Protein AF-A0AAN8J9L2-F1 (afdb_monomer_lite)

pLDDT: mean 89.1, std 12.9, range [42.34, 98.0]

Organism: Patella caerulea (NCBI:txid87958)

Sequence (150 aa):
MVSRLLTASCTFVFVSVIYSAKLPKDCEVDDKTYKSGETFTRANFGGPCNIYLCKNGGYQVNKFGCFNEDDQKCYDVDQEVMENCFTKRCYRRGSRIRFETIKSQCQGTDKKCHDVGQTFTDTADGIEWSCLCSLEGETKVNSHCTRTSE

Radius of gyration: 33.06 Å; chains: 1; bounding box: 104×43×90 Å

Secondary structure (DSSP, 8-state):
--------------------PPPPPPEEETTEEE-TT-EEE-STTTGGG-EEEEETTEEEEEE-EEEETTTTEEEETT-EEEETTEEEEEEEETTEEEEEEEEEEEEPTTS-EEETT-EEEEEETTEEEEEEEEEETTTEEEEEEEE---

Structure (mmCIF, N/CA/C/O backbone):
data_AF-A0AAN8J9L2-F1
#
_entry.id   AF-A0AAN8J9L2-F1
#
loop_
_atom_site.group_PDB
_atom_site.id
_atom_site.type_symbol
_atom_site.label_atom_id
_atom_site.label_alt_id
_atom_site.label_comp_id
_atom_site.label_asym_id
_atom_site.label_entity_id
_atom_site.label_seq_id
_atom_site.pdbx_PDB_ins_code
_atom_site.Cartn_x
_atom_site.Cartn_y
_atom_site.Cartn_z
_atom_site.occupancy
_atom_site.B_iso_or_equiv
_atom_site.auth_seq_id
_atom_site.auth_comp_id
_atom_site.auth_asym_id
_atom_site.auth_atom_id
_atom_site.pdbx_PDB_model_num
ATOM 1 N N . MET A 1 1 ? -79.580 29.219 53.499 1.00 42.34 1 MET A N 1
ATOM 2 C CA . MET A 1 1 ? -79.203 28.061 52.658 1.00 42.34 1 MET A CA 1
ATOM 3 C C . MET A 1 1 ? -77.688 28.039 52.548 1.00 42.34 1 MET A C 1
ATOM 5 O O . MET A 1 1 ? -77.130 28.940 51.942 1.00 42.34 1 MET A O 1
ATOM 9 N N . VAL A 1 2 ? -77.021 27.093 53.214 1.00 42.41 2 VAL A N 1
ATOM 10 C CA . VAL A 1 2 ? -75.552 26.982 53.220 1.00 42.41 2 VAL A CA 1
ATOM 11 C C . VAL A 1 2 ? -75.181 25.815 52.311 1.00 42.41 2 VAL A C 1
ATOM 13 O O . VAL A 1 2 ? -75.407 24.661 52.665 1.00 42.41 2 VAL A O 1
ATOM 16 N N . SER A 1 3 ? -74.687 26.128 51.115 1.00 51.44 3 SER A N 1
ATOM 17 C CA . SER A 1 3 ? -74.244 25.139 50.132 1.00 51.44 3 SER A CA 1
ATOM 18 C C . SER A 1 3 ? -72.810 24.717 50.457 1.00 51.44 3 SER A C 1
ATOM 20 O O . SER A 1 3 ? -71.911 25.556 50.490 1.00 51.44 3 SER A O 1
ATOM 22 N N . ARG A 1 4 ? -72.598 23.432 50.758 1.00 55.66 4 ARG A N 1
ATOM 23 C CA . ARG A 1 4 ? -71.271 22.845 50.998 1.00 55.66 4 ARG A CA 1
ATOM 24 C C . ARG A 1 4 ? -70.795 22.168 49.711 1.00 55.66 4 ARG A C 1
ATOM 26 O O . ARG A 1 4 ? -71.352 21.144 49.329 1.00 55.66 4 ARG A O 1
ATOM 33 N N . LEU A 1 5 ? -69.773 22.728 49.059 1.00 53.19 5 LEU A N 1
ATOM 34 C CA . LEU A 1 5 ? -69.047 22.052 47.979 1.00 53.19 5 LEU A CA 1
ATOM 35 C C . LEU A 1 5 ? -68.066 21.031 48.577 1.00 53.19 5 LEU A C 1
ATOM 37 O O . LEU A 1 5 ? -67.178 21.389 49.346 1.00 53.19 5 LEU A O 1
ATOM 41 N N . LEU A 1 6 ? -68.230 19.763 48.201 1.00 52.84 6 LEU A N 1
ATOM 42 C CA . LEU A 1 6 ? -67.281 18.679 48.453 1.00 52.84 6 LEU A CA 1
ATOM 43 C C . LEU A 1 6 ? -66.210 18.697 47.355 1.00 52.84 6 LEU A C 1
ATOM 45 O O . LEU A 1 6 ? -66.468 18.298 46.223 1.00 52.84 6 LEU A O 1
ATOM 49 N N . THR A 1 7 ? -65.007 19.160 47.679 1.00 58.53 7 THR A N 1
ATOM 50 C CA . THR A 1 7 ? -63.836 19.046 46.801 1.00 58.53 7 THR A CA 1
ATOM 51 C C . THR A 1 7 ? -63.185 17.678 46.998 1.00 58.53 7 THR A C 1
ATOM 53 O O . THR A 1 7 ? -62.494 17.449 47.990 1.00 58.53 7 THR A O 1
ATOM 56 N N . ALA A 1 8 ? -63.424 16.757 46.063 1.00 61.94 8 ALA A N 1
ATOM 57 C CA . ALA A 1 8 ? -62.734 15.473 45.999 1.00 61.94 8 ALA A CA 1
ATOM 58 C C . ALA A 1 8 ? -61.298 15.686 45.489 1.00 61.94 8 ALA A C 1
ATOM 60 O O . ALA A 1 8 ? -61.081 16.041 44.333 1.00 61.94 8 ALA A O 1
ATOM 61 N N . SER A 1 9 ? -60.318 15.507 46.375 1.00 60.72 9 SER A N 1
ATOM 62 C CA . SER A 1 9 ? -58.893 15.562 46.041 1.00 60.72 9 SER A CA 1
ATOM 63 C C . SER A 1 9 ? -58.458 14.218 45.453 1.00 60.72 9 SER A C 1
ATOM 65 O O . SER A 1 9 ? -58.323 13.235 46.179 1.00 60.72 9 SER A O 1
ATOM 67 N N . CYS A 1 10 ? -58.277 14.156 44.131 1.00 59.72 10 CYS A N 1
ATOM 68 C CA . CYS A 1 10 ? -57.649 13.020 43.457 1.00 59.72 10 CYS A CA 1
ATOM 69 C C . CYS A 1 10 ? -56.127 13.187 43.490 1.00 59.72 10 CYS A C 1
ATOM 71 O O . CYS A 1 10 ? -55.550 13.937 42.703 1.00 59.72 10 CYS A O 1
ATOM 73 N N . THR A 1 11 ? -55.464 12.471 44.391 1.00 67.00 11 THR A N 1
ATOM 74 C CA . THR A 1 11 ? -54.007 12.337 44.410 1.00 67.00 11 THR A CA 1
ATOM 75 C C . THR A 1 11 ? -53.551 11.422 43.271 1.00 67.00 11 THR A C 1
ATOM 77 O O . THR A 1 11 ? -53.684 10.202 43.334 1.00 67.00 11 THR A O 1
ATOM 80 N N . PHE A 1 12 ? -52.996 12.014 42.212 1.00 61.31 12 PHE A N 1
ATOM 81 C CA . PHE A 1 12 ? -52.288 11.281 41.163 1.00 61.31 12 PHE A CA 1
ATOM 82 C C . PHE A 1 12 ? -50.932 10.805 41.696 1.00 61.31 12 PHE A C 1
ATOM 84 O O . PHE A 1 12 ? -50.021 11.602 41.923 1.00 61.31 12 PHE A O 1
ATOM 91 N N . VAL A 1 13 ? -50.797 9.496 41.904 1.00 68.25 13 VAL A N 1
ATOM 92 C CA . VAL A 1 13 ? -49.525 8.861 42.260 1.00 68.25 13 VAL A CA 1
ATOM 93 C C . VAL A 1 13 ? -48.722 8.643 40.976 1.00 68.25 13 VAL A C 1
ATOM 95 O O . VAL A 1 13 ? -49.033 7.757 40.183 1.00 68.25 13 VAL A O 1
ATOM 98 N N . PHE A 1 14 ? -47.688 9.457 40.759 1.00 66.75 14 PHE A N 1
ATOM 99 C CA . PHE A 1 14 ? -46.701 9.219 39.706 1.00 66.75 14 PHE A CA 1
ATOM 100 C C . PHE A 1 14 ? -45.787 8.065 40.131 1.00 66.75 14 PHE A C 1
ATOM 102 O O . PHE A 1 14 ? -44.885 8.235 40.949 1.00 66.75 14 PHE A O 1
ATOM 109 N N . VAL A 1 15 ? -46.031 6.872 39.587 1.00 70.06 15 VAL A N 1
ATOM 110 C CA . VAL A 1 15 ? -45.120 5.731 39.734 1.00 70.06 15 VAL A CA 1
ATOM 111 C C . VAL A 1 15 ? -43.996 5.895 38.712 1.00 70.06 15 VAL A C 1
ATOM 113 O O . VAL A 1 15 ? -44.149 5.563 37.538 1.00 70.06 15 VAL A O 1
ATOM 116 N N . SER A 1 16 ? -42.867 6.451 39.143 1.00 70.12 16 SER A N 1
ATOM 117 C CA . SER A 1 16 ? -41.661 6.559 38.320 1.00 70.12 16 SER A CA 1
ATOM 118 C C . SER A 1 16 ? -41.058 5.168 38.107 1.00 70.12 16 SER A C 1
ATOM 120 O O . SER A 1 16 ? -40.482 4.588 39.026 1.00 70.12 16 SER A O 1
ATOM 122 N N . VAL A 1 17 ? -41.175 4.617 36.898 1.00 70.44 17 VAL A N 1
ATOM 123 C CA . VAL A 1 17 ? -40.465 3.389 36.512 1.00 70.44 17 VAL A CA 1
ATOM 124 C C . VAL A 1 17 ? -38.985 3.733 36.330 1.00 70.44 17 VAL A C 1
ATOM 126 O O . VAL A 1 17 ? -38.594 4.330 35.328 1.00 70.44 17 VAL A O 1
ATOM 129 N N . ILE A 1 18 ? -38.154 3.389 37.316 1.00 69.75 18 ILE A N 1
ATOM 130 C CA . ILE A 1 18 ? -36.701 3.567 37.236 1.00 69.75 18 ILE A CA 1
ATOM 131 C C . ILE A 1 18 ? -36.134 2.407 36.413 1.00 69.75 18 ILE A C 1
ATOM 133 O O . ILE A 1 18 ? -35.884 1.321 36.931 1.00 69.75 18 ILE A O 1
ATOM 137 N N . TYR A 1 19 ? -35.937 2.624 35.114 1.00 68.62 19 TYR A N 1
ATOM 138 C CA . TYR A 1 19 ? -35.157 1.703 34.292 1.00 68.62 19 TYR A CA 1
ATOM 139 C C . TYR A 1 19 ? -33.682 1.820 34.691 1.00 68.62 19 TYR A C 1
ATOM 141 O O . TYR A 1 19 ? -33.020 2.808 34.372 1.00 68.62 19 TYR A O 1
ATOM 149 N N . SER A 1 20 ? -33.148 0.815 35.388 1.00 69.62 20 SER A N 1
ATOM 150 C CA . SER A 1 20 ? -31.705 0.693 35.620 1.00 69.62 20 SER A CA 1
ATOM 151 C C . SER A 1 20 ? -31.004 0.352 34.304 1.00 69.62 20 SER A C 1
ATOM 153 O O . SER A 1 20 ? -30.785 -0.815 33.978 1.00 69.62 20 SER A O 1
ATOM 155 N N . ALA A 1 21 ? -30.664 1.375 33.520 1.00 75.00 21 ALA A N 1
ATOM 156 C CA . ALA A 1 21 ? -29.798 1.207 32.365 1.00 75.00 21 ALA A CA 1
ATOM 157 C C . ALA A 1 21 ? -28.414 0.760 32.854 1.00 75.00 21 ALA A C 1
ATOM 159 O O . ALA A 1 21 ? -27.768 1.440 33.653 1.00 75.00 21 ALA A O 1
ATOM 160 N N . LYS A 1 22 ? -27.960 -0.410 32.398 1.00 82.69 22 LYS A N 1
ATOM 161 C CA . LYS A 1 22 ? -26.610 -0.894 32.689 1.00 82.69 22 LYS A CA 1
ATOM 162 C C . LYS A 1 22 ? -25.619 0.087 32.064 1.00 82.69 22 LYS A C 1
ATOM 164 O O . LYS A 1 22 ? -25.652 0.282 30.850 1.00 82.69 22 LYS A O 1
ATOM 169 N N . LEU A 1 23 ? -24.771 0.706 32.888 1.00 84.94 23 LEU A N 1
ATOM 170 C CA . LEU A 1 23 ? -23.745 1.620 32.393 1.00 84.94 23 LEU A CA 1
ATOM 171 C C . LEU A 1 23 ? -22.840 0.879 31.396 1.00 84.94 23 LEU A C 1
ATOM 173 O O . LEU A 1 23 ? -22.466 -0.275 31.654 1.00 84.94 23 LEU A O 1
ATOM 177 N N . PRO A 1 24 ? -22.519 1.502 30.251 1.00 89.94 24 PRO A N 1
ATOM 178 C CA . PRO A 1 24 ? -21.627 0.892 29.287 1.00 89.94 24 PRO A CA 1
ATOM 179 C C . PRO A 1 24 ? -20.245 0.714 29.924 1.00 89.94 24 PRO A C 1
ATOM 181 O O . PRO A 1 24 ? -19.761 1.590 30.636 1.00 89.94 24 PRO A O 1
ATOM 184 N N . LYS A 1 25 ? -19.636 -0.453 29.706 1.00 95.56 25 LYS A N 1
ATOM 185 C CA . LYS A 1 25 ? -18.298 -0.764 30.220 1.00 95.56 25 LYS A CA 1
ATOM 186 C C . LYS A 1 25 ? -17.221 -0.237 29.275 1.00 95.56 25 LYS A C 1
ATOM 188 O O . LYS A 1 25 ? -17.363 -0.372 28.058 1.00 95.56 25 LYS A O 1
ATOM 193 N N . ASP A 1 26 ? -16.146 0.276 29.854 1.00 97.62 26 ASP A N 1
ATOM 194 C CA . ASP A 1 26 ? -14.934 0.687 29.147 1.00 97.62 26 ASP A CA 1
ATOM 195 C C . ASP A 1 26 ? -14.103 -0.532 28.731 1.00 97.62 26 ASP A C 1
ATOM 197 O O . ASP A 1 26 ? -14.233 -1.612 29.313 1.00 97.62 26 ASP A O 1
ATOM 201 N N . CYS A 1 27 ? -13.276 -0.375 27.701 1.00 97.44 27 CYS A N 1
ATOM 202 C CA . CYS A 1 27 ? -12.431 -1.434 27.158 1.00 97.44 27 CYS A CA 1
ATOM 203 C C . CYS A 1 27 ? -11.002 -1.302 27.669 1.00 97.44 27 CYS A C 1
ATOM 205 O O . CYS A 1 27 ? -10.415 -0.231 27.552 1.00 97.44 27 CYS A O 1
ATOM 207 N N . GLU A 1 28 ? -10.421 -2.402 28.140 1.00 97.06 28 GLU A N 1
ATOM 208 C CA . GLU A 1 28 ? -8.999 -2.495 28.479 1.00 97.06 28 GLU A CA 1
ATOM 209 C C . GLU A 1 28 ? -8.254 -3.220 27.355 1.00 97.06 28 GLU A C 1
ATOM 211 O O . GLU A 1 28 ? -8.543 -4.379 27.046 1.00 97.06 28 GLU A O 1
ATOM 216 N N . VAL A 1 29 ? -7.335 -2.521 26.690 1.00 94.81 29 VAL A N 1
ATOM 217 C CA . VAL A 1 29 ? -6.590 -3.036 25.535 1.00 94.81 29 VAL A CA 1
ATOM 218 C C . VAL A 1 29 ? -5.147 -2.556 25.602 1.00 94.81 29 VAL A C 1
ATOM 220 O O . VAL A 1 29 ? -4.906 -1.352 25.579 1.00 94.81 29 VAL A O 1
ATOM 223 N N . ASP A 1 30 ? -4.200 -3.498 25.637 1.00 92.75 30 ASP A N 1
ATOM 224 C CA . ASP A 1 30 ? -2.752 -3.234 25.664 1.00 92.75 30 ASP A CA 1
ATOM 225 C C . ASP A 1 30 ? -2.370 -2.196 26.749 1.00 92.75 30 ASP A C 1
ATOM 227 O O . ASP A 1 30 ? -1.760 -1.167 26.460 1.00 92.75 30 ASP A O 1
ATOM 231 N N . ASP A 1 31 ? -2.821 -2.441 27.988 1.00 95.00 31 ASP A N 1
ATOM 232 C CA . ASP A 1 31 ? -2.625 -1.590 29.179 1.00 95.00 31 ASP A CA 1
ATOM 233 C C . ASP A 1 31 ? -3.217 -0.169 29.090 1.00 95.00 31 ASP A C 1
ATOM 235 O O . ASP A 1 31 ? -2.876 0.718 29.875 1.00 95.00 31 ASP A O 1
ATOM 239 N N . LYS A 1 32 ? -4.138 0.064 28.147 1.00 96.19 32 LYS A N 1
ATOM 240 C CA . LYS A 1 32 ? -4.884 1.322 28.006 1.00 96.19 32 LYS A CA 1
ATOM 241 C C . LYS A 1 32 ? -6.380 1.106 28.185 1.00 96.19 32 LYS A C 1
ATOM 243 O O . LYS A 1 32 ? -6.927 0.090 27.759 1.00 96.19 32 LYS A O 1
ATOM 248 N N . THR A 1 33 ? -7.046 2.103 28.760 1.00 97.69 33 THR A N 1
ATOM 249 C CA . THR A 1 33 ? -8.501 2.117 28.939 1.00 97.69 33 THR A CA 1
ATOM 250 C C . THR A 1 33 ? -9.143 3.073 27.942 1.00 97.69 33 THR A C 1
ATOM 252 O O . THR A 1 33 ? -8.762 4.240 27.872 1.00 97.69 33 THR A O 1
ATOM 255 N N . TYR A 1 34 ? -10.134 2.581 27.204 1.00 97.31 34 TYR A N 1
ATOM 256 C CA . TYR A 1 34 ? -10.908 3.339 26.221 1.00 97.31 34 TYR A CA 1
ATOM 257 C C . TYR A 1 34 ? -12.364 3.396 26.653 1.00 97.31 34 TYR A C 1
ATOM 259 O O . TYR A 1 34 ? -12.946 2.367 27.015 1.00 97.31 34 TYR A O 1
ATOM 267 N N . LYS A 1 35 ? -12.976 4.577 26.588 1.00 97.50 35 LYS A N 1
ATOM 268 C CA . LYS A 1 35 ? -14.385 4.724 26.961 1.00 97.50 35 LYS A CA 1
ATOM 269 C C . LYS A 1 35 ? -15.282 4.008 25.963 1.00 97.50 35 LYS A C 1
ATOM 271 O O . LYS A 1 35 ? -14.993 3.962 24.768 1.00 97.50 35 LYS A O 1
ATOM 276 N N . SER A 1 36 ? -16.417 3.484 26.419 1.00 96.38 36 SER A N 1
ATOM 277 C CA . SER A 1 36 ? -17.402 2.933 25.480 1.00 96.38 36 SER A CA 1
ATOM 278 C C . SER A 1 36 ? -17.834 3.990 24.453 1.00 96.38 36 SER A C 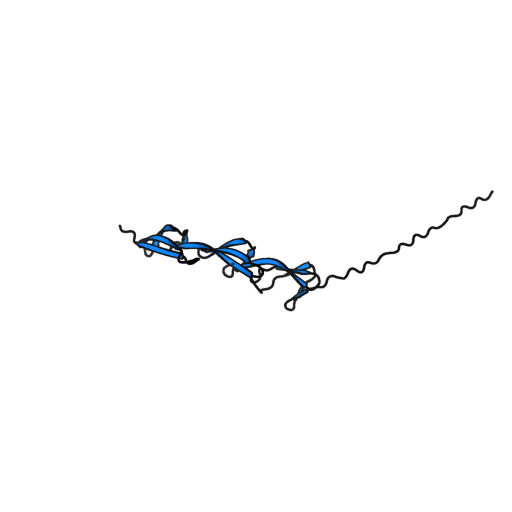1
ATOM 280 O O . SER A 1 36 ? -18.312 5.063 24.818 1.00 96.38 36 SER A O 1
ATOM 282 N N . GLY A 1 37 ? -17.699 3.666 23.166 1.00 96.00 37 GLY A N 1
ATOM 283 C CA . GLY A 1 37 ? -17.912 4.575 22.036 1.00 96.00 37 GLY A CA 1
ATOM 284 C C . GLY A 1 37 ? -16.629 5.195 21.470 1.00 96.00 37 GLY A C 1
ATOM 285 O O . GLY A 1 37 ? -16.665 5.742 20.371 1.00 96.00 37 GLY A O 1
ATOM 286 N N . GLU A 1 38 ? -15.501 5.092 22.172 1.00 97.81 38 GLU A N 1
ATOM 287 C CA . GLU A 1 38 ? -14.208 5.596 21.710 1.00 97.81 38 GLU A CA 1
ATOM 288 C C . GLU A 1 38 ? -13.598 4.689 20.637 1.00 97.81 38 GLU A C 1
ATOM 290 O O . GLU A 1 38 ? -13.768 3.463 20.653 1.00 97.81 38 GLU A O 1
ATOM 295 N N . THR A 1 39 ? -12.864 5.297 19.704 1.00 97.25 39 THR A N 1
ATOM 296 C CA . THR A 1 39 ? -12.107 4.579 18.681 1.00 97.25 39 THR A CA 1
ATOM 297 C C . THR A 1 39 ? -10.613 4.620 18.941 1.00 97.25 39 THR A C 1
ATOM 299 O O . THR A 1 39 ? -10.090 5.656 19.340 1.00 97.25 39 THR A O 1
ATOM 302 N N . PHE A 1 40 ? -9.912 3.535 18.629 1.00 95.75 40 PHE A N 1
ATOM 303 C CA . PHE A 1 40 ? -8.467 3.429 18.827 1.00 95.75 40 PHE A CA 1
ATOM 304 C C . PHE A 1 40 ? -7.804 2.550 17.766 1.00 95.75 40 PHE A C 1
ATOM 306 O O . PHE A 1 40 ? -8.475 1.812 17.048 1.00 95.75 40 PHE A O 1
ATOM 313 N N . THR A 1 41 ? -6.479 2.614 17.668 1.00 94.25 41 THR A N 1
ATOM 314 C CA . THR A 1 41 ? -5.671 1.811 16.739 1.00 94.25 41 THR A CA 1
ATOM 315 C C . THR A 1 41 ? -4.798 0.820 17.497 1.00 94.25 41 THR A C 1
ATOM 317 O O . THR A 1 41 ? -4.372 1.080 18.622 1.00 94.25 41 THR A O 1
ATOM 320 N N . ARG A 1 42 ? -4.486 -0.313 16.865 1.00 89.44 42 ARG A N 1
ATOM 321 C CA . ARG A 1 42 ? -3.515 -1.300 17.366 1.00 89.44 42 ARG A CA 1
ATOM 322 C C . ARG A 1 42 ? -2.567 -1.677 16.240 1.00 89.44 42 ARG A C 1
ATOM 324 O O . ARG A 1 42 ? -3.008 -1.781 15.104 1.00 89.44 42 ARG A O 1
ATOM 331 N N . ALA A 1 43 ? -1.308 -1.958 16.558 1.00 82.75 43 ALA A N 1
ATOM 332 C CA . ALA A 1 43 ? -0.301 -2.333 15.561 1.00 82.75 43 ALA A CA 1
ATOM 333 C C . ALA A 1 43 ? -0.449 -3.774 15.014 1.00 82.75 43 ALA A C 1
ATOM 335 O O . ALA A 1 43 ? 0.321 -4.194 14.155 1.00 82.75 43 ALA A O 1
ATOM 336 N N . ASN A 1 44 ? -1.430 -4.548 15.490 1.00 77.06 44 ASN A N 1
ATOM 337 C CA . ASN A 1 44 ? -1.587 -5.960 15.134 1.00 77.06 44 ASN A CA 1
ATOM 338 C C . ASN A 1 44 ? -2.411 -6.170 13.847 1.00 77.06 44 ASN A C 1
ATOM 340 O O . ASN A 1 44 ? -3.402 -5.479 13.616 1.00 77.06 44 ASN A O 1
ATOM 344 N N . PHE A 1 45 ? -2.038 -7.199 13.068 1.00 66.00 45 PHE A N 1
ATOM 345 C CA . PHE A 1 45 ? -2.745 -7.706 11.875 1.00 66.00 45 PHE A CA 1
ATOM 346 C C . PHE A 1 45 ? -3.117 -6.632 10.831 1.00 66.00 45 PHE A C 1
ATOM 348 O O . PHE A 1 45 ? -4.294 -6.376 10.597 1.00 66.00 45 PHE A O 1
ATOM 355 N N . GLY A 1 46 ? -2.120 -6.036 10.166 1.00 68.94 46 GLY A N 1
ATOM 356 C CA . GLY A 1 46 ? -2.329 -4.998 9.137 1.00 68.94 46 GLY A CA 1
ATOM 357 C C . GLY A 1 46 ? -1.731 -3.629 9.476 1.00 68.94 46 GLY A C 1
ATOM 358 O O . GLY A 1 46 ? -1.959 -2.665 8.749 1.00 68.94 46 GLY A O 1
ATOM 359 N N . GLY A 1 47 ? -0.966 -3.545 10.569 1.00 83.75 47 GLY A N 1
ATOM 360 C CA . GLY A 1 47 ? -0.346 -2.307 11.033 1.00 83.75 47 GLY A CA 1
ATOM 361 C C . GLY A 1 47 ? -1.333 -1.377 11.752 1.00 83.75 47 GLY A C 1
ATOM 362 O O . GLY A 1 47 ? -2.442 -1.792 12.098 1.00 83.75 47 GLY A O 1
ATOM 363 N N . PRO A 1 48 ? -0.955 -0.109 11.995 1.00 92.06 48 PRO A N 1
ATOM 364 C CA . PRO A 1 48 ? -1.743 0.849 12.777 1.00 92.06 48 PRO A CA 1
ATOM 365 C C . PRO A 1 48 ? -3.040 1.325 12.095 1.00 92.06 48 PRO A C 1
ATOM 367 O O . PRO A 1 48 ? -3.745 2.162 12.650 1.00 92.06 48 PRO A O 1
ATOM 370 N N . CYS A 1 49 ? -3.374 0.818 10.907 1.00 94.88 49 CYS A N 1
ATOM 371 C CA . CYS A 1 49 ? -4.462 1.342 10.077 1.00 94.88 49 CYS A CA 1
ATOM 372 C C . CYS A 1 49 ? -5.836 0.740 10.366 1.00 94.88 49 CYS A C 1
ATOM 374 O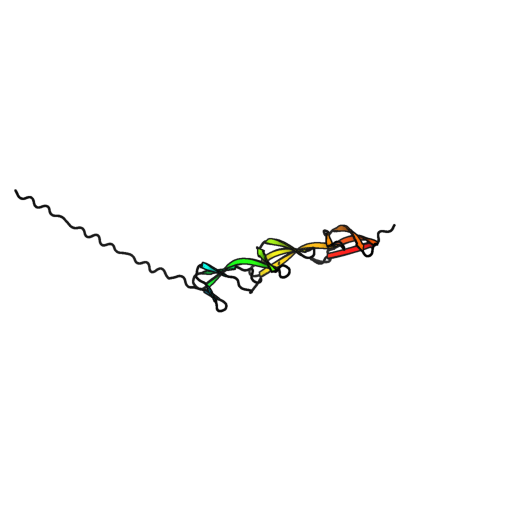 O . CYS A 1 49 ? -6.847 1.221 9.854 1.00 94.88 49 CYS A O 1
ATOM 376 N N . ASN A 1 50 ? -5.896 -0.289 11.209 1.00 93.50 50 ASN A N 1
ATOM 377 C CA . ASN A 1 50 ? -7.165 -0.796 11.703 1.00 93.50 50 ASN A CA 1
ATOM 378 C C . ASN A 1 50 ? -7.660 0.085 12.854 1.00 93.50 50 ASN A C 1
ATOM 380 O O . ASN A 1 50 ? -7.008 0.194 13.896 1.00 93.50 50 ASN A O 1
ATOM 384 N N . ILE A 1 51 ? -8.842 0.670 12.674 1.00 94.31 51 ILE A N 1
ATOM 385 C CA . ILE A 1 51 ? -9.544 1.441 13.698 1.00 94.31 51 ILE A CA 1
ATOM 386 C C . ILE A 1 51 ? -10.536 0.511 14.380 1.00 94.31 51 ILE A C 1
ATOM 388 O O . ILE A 1 51 ? -11.392 -0.085 13.727 1.00 94.31 51 ILE A O 1
ATOM 392 N N . TYR A 1 52 ? -10.455 0.415 15.695 1.00 95.25 52 TYR A N 1
ATOM 393 C CA . TYR A 1 52 ? -11.335 -0.372 16.547 1.00 95.25 52 TYR A CA 1
ATOM 394 C C . TYR A 1 52 ? -12.305 0.552 17.276 1.00 95.25 52 TYR A C 1
ATOM 396 O O . TYR A 1 52 ? -11.941 1.672 17.613 1.00 95.25 52 TYR A O 1
ATOM 404 N N . LEU A 1 53 ? -13.528 0.087 17.520 1.00 97.25 53 LEU A N 1
ATOM 405 C CA . LEU A 1 53 ? -14.532 0.762 18.341 1.00 97.25 53 LEU A CA 1
ATOM 406 C C . LEU A 1 53 ? -14.687 0.002 19.657 1.00 97.25 53 LEU A C 1
ATOM 408 O O . LEU A 1 53 ? -15.024 -1.187 19.644 1.00 97.25 53 LEU A O 1
ATOM 412 N N . CYS A 1 54 ? -14.491 0.694 20.776 1.00 97.81 54 CYS A N 1
ATOM 413 C CA . CYS A 1 54 ? -14.823 0.176 22.094 1.00 97.81 54 CYS A CA 1
ATOM 414 C C . CYS A 1 54 ? -16.345 0.151 22.292 1.00 97.81 54 CYS A C 1
ATOM 416 O O . CYS A 1 54 ? -17.028 1.155 22.084 1.00 97.81 54 CYS A O 1
ATOM 418 N N . LYS A 1 55 ? -16.898 -0.990 22.708 1.00 96.94 55 LYS A N 1
ATOM 419 C CA . LYS A 1 55 ? -18.331 -1.165 22.960 1.00 96.94 55 LYS A CA 1
ATOM 420 C C . LYS A 1 55 ? -18.572 -2.170 24.086 1.00 96.94 55 LYS A C 1
ATOM 422 O O . LYS A 1 55 ? -18.385 -3.372 23.910 1.00 96.94 55 LYS A O 1
ATOM 427 N N . ASN A 1 56 ? -19.092 -1.685 25.214 1.00 94.56 56 ASN A N 1
ATOM 428 C CA . ASN A 1 56 ? -19.528 -2.506 26.352 1.00 94.56 56 ASN A CA 1
ATOM 429 C C . ASN A 1 56 ? -18.450 -3.463 26.903 1.00 94.56 56 ASN A C 1
ATOM 431 O O . ASN A 1 56 ? -18.746 -4.613 27.232 1.00 94.56 56 ASN A O 1
ATOM 435 N N . GLY A 1 57 ? -17.212 -2.989 27.027 1.00 95.62 57 GLY A N 1
ATOM 436 C CA . GLY A 1 57 ? -16.087 -3.752 27.575 1.00 95.62 57 GLY A CA 1
ATOM 437 C C . GLY A 1 57 ? -15.431 -4.731 26.605 1.00 95.62 57 GLY A C 1
ATOM 438 O O . GLY A 1 57 ? -14.473 -5.400 26.975 1.00 95.62 57 GLY A O 1
ATOM 439 N N . GLY A 1 58 ? -15.918 -4.809 25.367 1.00 95.81 58 GLY A N 1
ATOM 440 C CA . GLY A 1 58 ? -15.231 -5.457 24.253 1.00 95.81 58 GLY A CA 1
ATOM 441 C C . GLY A 1 58 ? -14.991 -4.462 23.125 1.00 95.81 58 GLY A C 1
ATOM 442 O O . GLY A 1 58 ? -15.488 -3.341 23.152 1.00 95.81 58 GLY A O 1
ATOM 443 N N . TYR A 1 59 ? -14.259 -4.863 22.095 1.00 95.69 59 TYR A N 1
ATOM 444 C CA . TYR A 1 59 ? -14.040 -4.020 20.924 1.00 95.69 59 TYR A CA 1
ATOM 445 C C . TYR A 1 59 ? -14.207 -4.820 19.639 1.00 95.69 59 TYR A C 1
ATOM 447 O O . TYR A 1 59 ? -14.034 -6.038 19.607 1.00 95.69 59 TYR A O 1
ATOM 455 N N . GLN A 1 60 ? -14.546 -4.115 18.568 1.00 94.25 60 GLN A N 1
ATOM 456 C CA . GLN A 1 60 ? -14.653 -4.667 17.222 1.00 94.25 60 GLN A CA 1
ATOM 457 C C . GLN A 1 60 ? -13.962 -3.737 16.234 1.00 94.25 60 GLN A C 1
ATOM 459 O O . GLN A 1 60 ? -13.816 -2.544 16.503 1.00 94.25 60 GLN A O 1
ATOM 464 N N . VAL A 1 61 ? -13.543 -4.262 15.086 1.00 92.75 61 VAL A N 1
ATOM 465 C CA . VAL A 1 61 ? -12.980 -3.412 14.035 1.00 92.75 61 VAL A CA 1
ATOM 466 C C . VAL A 1 61 ? -14.087 -2.514 13.484 1.00 92.75 61 VAL A C 1
ATOM 468 O O . VAL A 1 61 ? -15.117 -2.998 13.021 1.00 92.75 61 VAL A O 1
ATOM 471 N N . ASN A 1 62 ? -13.864 -1.208 13.557 1.00 94.88 62 ASN A N 1
ATOM 472 C CA . ASN A 1 62 ? -14.711 -0.169 12.987 1.00 94.88 62 ASN A CA 1
ATOM 473 C C . ASN A 1 62 ? -14.332 0.117 11.529 1.00 94.88 62 ASN A C 1
ATOM 475 O O . ASN A 1 62 ? -15.201 0.249 10.673 1.00 94.88 62 ASN A O 1
ATOM 479 N N . LYS A 1 63 ? -13.026 0.184 11.244 1.00 94.69 63 LYS A N 1
ATOM 480 C CA . LYS A 1 63 ? -12.483 0.446 9.908 1.00 94.69 63 LYS A CA 1
ATOM 481 C C . LYS A 1 63 ? -11.217 -0.372 9.682 1.00 94.69 63 LYS A C 1
ATOM 483 O O . LYS A 1 63 ? -10.383 -0.477 10.575 1.00 94.69 63 LYS A O 1
ATOM 488 N N . PHE A 1 64 ? -11.094 -0.936 8.488 1.00 94.50 64 PHE A N 1
ATOM 489 C CA . PHE A 1 64 ? -9.908 -1.660 8.047 1.00 94.50 64 PHE A CA 1
ATOM 490 C C . PHE A 1 64 ? -9.071 -0.772 7.128 1.00 94.50 64 PHE A C 1
ATOM 492 O O . PHE A 1 64 ? -9.640 -0.011 6.343 1.00 94.50 64 PHE A O 1
ATOM 499 N N . GLY A 1 65 ? -7.750 -0.917 7.190 1.00 95.38 65 GLY A N 1
ATOM 500 C CA . GLY A 1 65 ? -6.832 -0.249 6.274 1.00 95.38 65 GLY A CA 1
ATOM 501 C C . GLY A 1 65 ? -5.488 -0.964 6.175 1.00 95.38 65 GLY A C 1
ATOM 502 O O . GLY A 1 65 ? -5.145 -1.782 7.031 1.00 95.38 65 GLY A O 1
ATOM 503 N N . CYS A 1 66 ? -4.738 -0.661 5.122 1.00 95.56 66 CYS A N 1
ATOM 504 C CA . CYS A 1 66 ? -3.378 -1.143 4.919 1.00 95.56 66 CYS A CA 1
ATOM 505 C C . CYS A 1 66 ? -2.389 -0.046 5.293 1.00 95.56 66 CYS A C 1
ATOM 507 O O . CYS A 1 66 ? -2.538 1.097 4.861 1.00 95.56 66 CYS A O 1
ATOM 509 N N . PHE A 1 67 ? -1.369 -0.407 6.064 1.00 94.88 67 PHE A N 1
ATOM 510 C CA . PHE A 1 67 ? -0.225 0.463 6.303 1.00 94.88 67 PHE A CA 1
ATOM 511 C C . PHE A 1 67 ? 0.804 0.283 5.191 1.00 94.88 67 PHE A C 1
ATOM 513 O O . PHE A 1 67 ? 1.175 -0.852 4.885 1.00 94.88 67 PHE A O 1
ATOM 520 N N . ASN A 1 68 ? 1.235 1.381 4.580 1.00 93.75 68 ASN A N 1
ATOM 521 C CA . ASN A 1 68 ? 2.361 1.387 3.658 1.00 93.75 68 ASN A CA 1
ATOM 522 C C . ASN A 1 68 ? 3.606 1.876 4.411 1.00 93.75 68 ASN A C 1
ATOM 524 O O . ASN A 1 68 ? 3.626 2.982 4.949 1.00 93.75 68 ASN A O 1
ATOM 528 N N . GLU A 1 69 ? 4.629 1.025 4.488 1.00 91.06 69 GLU A N 1
ATOM 529 C CA . GLU A 1 69 ? 5.861 1.324 5.220 1.00 91.06 69 GLU A CA 1
ATOM 530 C C . GLU A 1 69 ? 6.736 2.357 4.494 1.00 91.06 69 GLU A C 1
ATOM 532 O O . GLU A 1 69 ? 7.437 3.119 5.159 1.00 91.06 69 GLU A O 1
ATOM 537 N N . ASP A 1 70 ? 6.653 2.452 3.164 1.00 91.12 70 ASP A N 1
ATOM 538 C CA . ASP A 1 70 ? 7.500 3.357 2.380 1.00 91.12 70 ASP A CA 1
ATOM 539 C C . ASP A 1 70 ? 7.125 4.828 2.591 1.00 91.12 70 ASP A C 1
ATOM 541 O O . ASP A 1 70 ? 7.996 5.692 2.699 1.00 91.12 70 ASP A O 1
ATOM 545 N N . ASP A 1 71 ? 5.826 5.125 2.674 1.00 94.12 71 ASP A N 1
ATOM 546 C CA . ASP A 1 71 ? 5.320 6.488 2.871 1.00 94.12 71 ASP A CA 1
ATOM 547 C C . ASP A 1 71 ? 4.732 6.742 4.267 1.00 94.12 71 ASP A C 1
ATOM 549 O O . ASP A 1 71 ? 4.315 7.868 4.556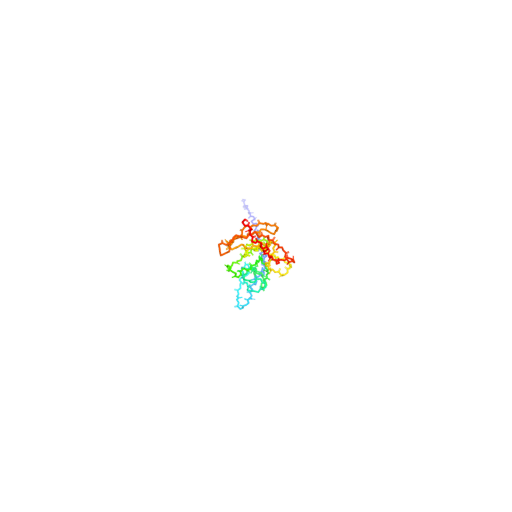 1.00 94.12 71 ASP A O 1
ATOM 553 N N . GLN A 1 72 ? 4.724 5.720 5.132 1.00 93.88 72 GLN A N 1
ATOM 554 C CA . GLN A 1 72 ? 4.195 5.747 6.498 1.00 93.88 72 GLN A CA 1
ATOM 555 C C . GLN A 1 72 ? 2.709 6.154 6.572 1.00 93.88 72 GLN A C 1
ATOM 557 O O . GLN A 1 72 ? 2.277 6.774 7.551 1.00 93.88 72 GLN A O 1
ATOM 562 N N . LYS A 1 73 ? 1.901 5.828 5.550 1.00 95.38 73 LYS A N 1
ATOM 563 C CA . LYS A 1 73 ? 0.472 6.189 5.485 1.00 95.38 73 LYS A CA 1
ATOM 564 C C . LYS A 1 73 ? -0.466 4.993 5.580 1.00 95.38 73 LYS A C 1
ATOM 566 O O . LYS A 1 73 ? -0.131 3.853 5.268 1.00 95.38 73 LYS A O 1
ATOM 571 N N . CYS A 1 74 ? -1.694 5.302 5.994 1.00 95.56 74 CYS A N 1
ATOM 572 C CA . CYS A 1 74 ? -2.814 4.376 5.980 1.00 95.56 74 CYS A CA 1
ATOM 573 C C . CYS A 1 74 ? -3.678 4.579 4.745 1.00 95.56 74 CYS A C 1
ATOM 575 O O . CYS A 1 74 ? -4.083 5.701 4.442 1.00 95.56 74 CYS A O 1
ATOM 577 N N . TYR A 1 75 ? -4.003 3.464 4.105 1.00 96.25 75 TYR A N 1
ATOM 578 C CA . TYR A 1 75 ? -4.870 3.399 2.944 1.00 96.25 75 TYR A CA 1
ATOM 579 C C . TYR A 1 75 ? -6.126 2.613 3.286 1.00 96.25 75 TYR A C 1
ATOM 581 O O . TYR A 1 75 ? -6.060 1.550 3.910 1.00 96.25 75 TYR A O 1
ATOM 589 N N . ASP A 1 76 ? -7.270 3.140 2.875 1.00 96.38 76 ASP A N 1
ATOM 590 C CA . ASP A 1 76 ? -8.545 2.459 3.039 1.00 96.38 76 ASP A CA 1
ATOM 591 C C . ASP A 1 76 ? -8.607 1.219 2.140 1.00 96.38 76 ASP A C 1
ATOM 593 O O . ASP A 1 76 ? -7.917 1.126 1.123 1.00 96.38 76 ASP A O 1
ATOM 597 N N . VAL A 1 77 ? -9.445 0.249 2.512 1.00 96.31 77 VAL A N 1
ATOM 598 C CA . VAL A 1 77 ? -9.716 -0.910 1.648 1.00 96.31 77 VAL A CA 1
ATOM 599 C C . VAL A 1 77 ? -10.159 -0.427 0.262 1.00 96.31 77 VAL A C 1
ATOM 601 O O . VAL A 1 77 ? -10.906 0.542 0.147 1.00 96.31 77 VAL A O 1
ATOM 604 N N . ASP A 1 78 ? -9.660 -1.106 -0.767 1.00 97.31 78 ASP A N 1
ATOM 605 C CA . ASP A 1 78 ? -9.820 -0.814 -2.193 1.00 97.31 78 ASP A CA 1
ATOM 606 C C . ASP A 1 78 ? -9.090 0.434 -2.712 1.00 97.31 78 ASP A C 1
ATOM 608 O O . ASP A 1 78 ? -9.079 0.651 -3.923 1.00 97.31 78 ASP A O 1
ATOM 612 N N . GLN A 1 79 ? -8.401 1.210 -1.864 1.00 97.81 79 GLN A N 1
ATOM 613 C CA . GLN A 1 79 ? -7.515 2.263 -2.365 1.00 97.81 79 GLN A CA 1
ATOM 614 C C . GLN A 1 79 ? -6.296 1.678 -3.078 1.00 97.81 79 GLN A C 1
ATOM 616 O O . GLN A 1 79 ? -5.690 0.696 -2.633 1.00 97.81 79 GLN A O 1
ATOM 621 N N . GLU A 1 80 ? -5.933 2.328 -4.179 1.00 97.88 80 GLU A N 1
ATOM 622 C CA . GLU A 1 80 ? -4.782 1.994 -5.005 1.00 97.88 80 GLU A CA 1
ATOM 623 C C . GLU A 1 80 ? -3.627 2.958 -4.735 1.00 97.88 80 GLU A C 1
ATOM 625 O O . GLU A 1 80 ? -3.820 4.161 -4.555 1.00 97.88 80 GLU A O 1
ATOM 630 N N . VAL A 1 81 ? -2.413 2.420 -4.727 1.00 96.94 81 VAL A N 1
ATOM 631 C CA . VAL A 1 81 ? -1.164 3.165 -4.596 1.00 96.94 81 VAL A CA 1
ATOM 632 C C . VAL A 1 81 ? -0.183 2.667 -5.648 1.00 96.94 81 VAL A C 1
ATOM 634 O O . VAL A 1 81 ? -0.120 1.471 -5.934 1.00 96.94 81 VAL A O 1
ATOM 637 N N . MET A 1 82 ? 0.571 3.584 -6.249 1.00 95.38 82 MET A N 1
ATOM 638 C CA . MET A 1 82 ? 1.647 3.247 -7.174 1.00 95.38 82 MET A CA 1
ATOM 639 C C . MET A 1 82 ? 2.985 3.350 -6.451 1.00 95.38 82 MET A C 1
ATOM 641 O O . MET A 1 82 ? 3.331 4.409 -5.932 1.00 95.38 82 MET A O 1
ATOM 645 N N . GLU A 1 83 ? 3.743 2.262 -6.449 1.00 94.50 83 GLU A N 1
ATOM 646 C CA . GLU A 1 83 ? 5.039 2.165 -5.787 1.00 94.50 83 GLU A CA 1
ATOM 647 C C . GLU A 1 83 ? 5.985 1.364 -6.682 1.00 94.50 83 GLU A C 1
ATOM 649 O O . GLU A 1 83 ? 5.663 0.246 -7.077 1.00 94.50 83 GLU A O 1
ATOM 654 N N . ASN A 1 84 ? 7.137 1.938 -7.039 1.00 93.19 84 ASN A N 1
ATOM 655 C CA . ASN A 1 84 ? 8.156 1.271 -7.860 1.00 93.19 84 ASN A CA 1
ATOM 656 C C . ASN A 1 84 ? 7.613 0.661 -9.174 1.00 93.19 84 ASN A C 1
ATOM 658 O O . ASN A 1 84 ? 8.004 -0.435 -9.555 1.00 93.19 84 ASN A O 1
ATOM 662 N N . CYS A 1 85 ? 6.702 1.364 -9.860 1.00 96.69 85 CYS A N 1
ATOM 663 C CA . CYS A 1 85 ? 5.999 0.881 -11.062 1.00 96.69 85 CYS A CA 1
ATOM 664 C C . CYS A 1 85 ? 5.087 -0.343 -10.841 1.00 96.69 85 CYS A C 1
ATOM 666 O O . CYS A 1 85 ? 4.701 -1.033 -11.783 1.00 96.69 85 CYS A O 1
ATOM 668 N N . PHE A 1 86 ? 4.668 -0.580 -9.601 1.00 95.94 86 PHE A N 1
ATOM 669 C CA . PHE A 1 86 ? 3.604 -1.515 -9.263 1.00 95.94 86 PHE A CA 1
ATOM 670 C C . PHE A 1 86 ? 2.404 -0.742 -8.730 1.00 95.94 86 PHE A C 1
ATOM 672 O O . PHE A 1 86 ? 2.518 0.010 -7.762 1.00 95.94 86 PHE A O 1
ATOM 679 N N . THR A 1 87 ? 1.233 -0.948 -9.326 1.00 96.31 87 THR A N 1
ATOM 680 C CA . THR A 1 87 ? -0.024 -0.522 -8.712 1.00 96.31 87 THR A CA 1
ATOM 681 C C . THR A 1 87 ? -0.463 -1.610 -7.748 1.00 96.31 87 THR A C 1
ATOM 683 O O . THR A 1 87 ? -0.753 -2.744 -8.145 1.00 96.31 87 THR A O 1
ATOM 686 N N . LYS A 1 88 ? -0.504 -1.262 -6.469 1.00 96.75 88 LYS A N 1
ATOM 687 C CA . LYS A 1 88 ? -0.977 -2.112 -5.385 1.00 96.75 88 LYS A CA 1
ATOM 688 C C . LYS A 1 88 ? -2.333 -1.605 -4.921 1.00 96.75 88 LYS A C 1
ATOM 690 O O . LYS A 1 88 ? -2.546 -0.403 -4.829 1.00 96.75 88 LYS A O 1
ATOM 695 N N . ARG A 1 89 ? -3.236 -2.513 -4.577 1.00 97.56 89 ARG A N 1
ATOM 696 C CA . ARG A 1 89 ? -4.530 -2.192 -3.973 1.00 97.56 89 ARG A CA 1
ATOM 697 C C . ARG A 1 89 ? -4.585 -2.744 -2.563 1.00 97.56 89 ARG A C 1
ATOM 699 O O . ARG A 1 89 ? -4.207 -3.896 -2.342 1.00 97.56 89 ARG A O 1
ATOM 706 N N . CYS A 1 90 ? -5.060 -1.946 -1.612 1.00 97.25 90 CYS A N 1
ATOM 707 C CA . CYS A 1 90 ? -5.309 -2.439 -0.265 1.00 97.25 90 CYS A CA 1
ATOM 708 C C . CYS A 1 90 ? -6.483 -3.421 -0.293 1.00 97.25 90 CYS A C 1
ATOM 710 O O . CYS A 1 90 ? -7.632 -3.031 -0.481 1.00 97.25 90 CYS A O 1
ATOM 712 N N . TYR A 1 91 ? -6.199 -4.707 -0.125 1.00 95.50 91 TYR A N 1
ATOM 713 C CA . TYR A 1 91 ? -7.185 -5.768 -0.239 1.00 95.50 91 TYR A CA 1
ATOM 714 C C . TYR A 1 91 ? -7.456 -6.422 1.111 1.00 95.50 91 TYR A C 1
ATOM 716 O O . TYR A 1 91 ? -6.547 -6.677 1.910 1.00 95.50 91 TYR A O 1
ATOM 724 N N . ARG A 1 92 ? -8.726 -6.751 1.352 1.00 93.81 92 ARG A N 1
ATOM 725 C CA . ARG A 1 92 ? -9.163 -7.474 2.545 1.00 93.81 92 ARG A CA 1
ATOM 726 C C . ARG A 1 92 ? -9.838 -8.785 2.162 1.00 93.81 92 ARG A C 1
ATOM 728 O O . ARG A 1 92 ? -10.863 -8.797 1.488 1.00 93.81 92 ARG A O 1
ATOM 735 N N . ARG A 1 93 ? -9.324 -9.896 2.697 1.00 92.12 93 ARG A N 1
ATOM 736 C CA . ARG A 1 93 ? -9.916 -11.235 2.568 1.00 92.12 93 ARG A CA 1
ATOM 737 C C . ARG A 1 93 ? -10.137 -11.849 3.948 1.00 92.12 93 ARG A C 1
ATOM 739 O O . ARG A 1 93 ? -9.217 -12.383 4.568 1.00 92.12 93 ARG A O 1
ATOM 746 N N . GLY A 1 94 ? -11.374 -11.771 4.436 1.00 88.25 94 GLY A N 1
ATOM 747 C CA . GLY A 1 94 ? -11.729 -12.214 5.787 1.00 88.25 94 GLY A CA 1
ATOM 748 C C . GLY A 1 94 ? -11.067 -11.344 6.862 1.00 88.25 94 GLY A C 1
ATOM 749 O O . GLY A 1 94 ? -11.332 -10.141 6.943 1.00 88.25 94 GLY A O 1
ATOM 750 N N . SER A 1 95 ? -10.219 -11.958 7.693 1.00 84.19 95 SER A N 1
ATOM 751 C CA . SER A 1 95 ? -9.423 -11.277 8.727 1.00 84.19 95 SER A CA 1
ATOM 752 C C . SER A 1 95 ? -8.061 -10.780 8.237 1.00 84.19 95 SER A C 1
ATOM 754 O O . SER A 1 95 ? -7.378 -10.077 8.976 1.00 84.19 95 SER A O 1
ATOM 756 N N . ARG A 1 96 ? -7.645 -11.136 7.014 1.00 88.81 96 ARG A N 1
ATOM 757 C CA . ARG A 1 96 ? -6.370 -10.691 6.441 1.00 88.81 96 ARG A CA 1
ATOM 758 C C . ARG A 1 96 ? -6.572 -9.408 5.648 1.00 88.81 96 ARG A C 1
ATOM 760 O O . ARG A 1 96 ? -7.481 -9.336 4.821 1.00 88.81 96 ARG A O 1
ATOM 767 N N . ILE A 1 97 ? -5.696 -8.439 5.876 1.00 93.00 97 ILE A N 1
ATOM 768 C CA . ILE A 1 97 ? -5.612 -7.186 5.132 1.00 93.00 97 ILE A CA 1
ATOM 769 C C . ILE A 1 97 ? -4.162 -6.945 4.728 1.00 93.00 97 ILE A C 1
ATOM 771 O O . ILE A 1 97 ? -3.257 -7.142 5.541 1.00 93.00 97 ILE A O 1
ATOM 775 N N . ARG A 1 98 ? -3.941 -6.615 3.456 1.00 93.50 98 ARG A N 1
ATOM 776 C CA . ARG A 1 98 ? -2.614 -6.368 2.881 1.00 93.50 98 ARG A CA 1
ATOM 777 C C . ARG A 1 98 ? -2.736 -5.653 1.542 1.00 93.50 98 ARG A C 1
ATOM 779 O O . ARG A 1 98 ? -3.784 -5.704 0.906 1.00 93.50 98 ARG A O 1
ATOM 786 N N . PHE A 1 99 ? -1.639 -5.080 1.075 1.00 95.50 99 PHE A N 1
ATOM 787 C CA . PHE A 1 99 ? -1.524 -4.694 -0.323 1.00 95.50 99 PHE A CA 1
ATOM 788 C C . PHE A 1 99 ? -1.389 -5.925 -1.223 1.00 95.50 99 PHE A C 1
ATOM 790 O O . PHE A 1 99 ? -0.632 -6.849 -0.921 1.00 95.50 99 PHE A O 1
ATOM 797 N N . GLU A 1 100 ? -2.114 -5.924 -2.336 1.00 95.12 100 GLU A N 1
ATOM 798 C CA . GLU A 1 100 ? -1.947 -6.880 -3.430 1.00 95.12 100 GLU A CA 1
ATOM 799 C C . GLU A 1 100 ? -1.640 -6.119 -4.717 1.00 95.12 100 GLU A C 1
ATOM 801 O O . GLU A 1 100 ? -2.301 -5.129 -5.032 1.00 95.12 100 GLU A O 1
ATOM 806 N N . THR A 1 101 ? -0.625 -6.562 -5.455 1.00 95.62 101 THR A N 1
ATOM 807 C CA . THR A 1 101 ? -0.287 -5.987 -6.759 1.00 95.62 101 THR A CA 1
ATOM 808 C C . THR A 1 101 ? -1.386 -6.323 -7.760 1.00 95.62 101 THR A C 1
ATOM 810 O O . THR A 1 101 ? -1.668 -7.495 -7.995 1.00 95.62 101 THR A O 1
ATOM 813 N N . ILE A 1 102 ? -1.999 -5.296 -8.347 1.00 95.69 102 ILE A N 1
ATOM 814 C CA . ILE A 1 102 ? -3.040 -5.432 -9.378 1.00 95.69 102 ILE A CA 1
ATOM 815 C C . ILE A 1 102 ? -2.534 -5.054 -10.772 1.00 95.69 102 ILE A C 1
ATOM 817 O O . ILE A 1 102 ? -3.132 -5.452 -11.769 1.00 95.69 102 ILE A O 1
ATOM 821 N N . LYS A 1 103 ? -1.429 -4.303 -10.849 1.00 96.06 103 LYS A N 1
ATOM 822 C CA . LYS A 1 103 ? -0.756 -3.950 -12.098 1.00 96.06 103 LYS A CA 1
ATOM 823 C C . LYS A 1 103 ? 0.751 -3.931 -11.873 1.00 96.06 103 LYS A C 1
ATOM 825 O O . LYS A 1 103 ? 1.218 -3.302 -10.925 1.00 96.06 103 LYS A O 1
ATOM 830 N N . SER A 1 104 ? 1.493 -4.586 -12.757 1.00 96.75 104 SER A N 1
ATOM 831 C CA . SER A 1 104 ? 2.953 -4.511 -12.806 1.00 96.75 104 SER A CA 1
ATOM 832 C C . SER A 1 104 ? 3.378 -3.795 -14.084 1.00 96.75 104 SER A C 1
ATOM 834 O O . SER A 1 104 ? 2.799 -4.034 -15.143 1.00 96.75 104 SER A O 1
ATOM 836 N N . GLN A 1 105 ? 4.372 -2.918 -13.987 1.00 97.62 105 GLN A N 1
ATOM 837 C CA . GLN A 1 105 ? 4.918 -2.141 -15.098 1.00 97.62 105 GLN A CA 1
ATOM 838 C C . GLN A 1 105 ? 6.446 -2.150 -15.021 1.00 97.62 105 GLN A C 1
ATOM 840 O O . GLN A 1 105 ? 7.020 -2.217 -13.935 1.00 97.62 105 GLN A O 1
ATOM 845 N N . CYS A 1 106 ? 7.115 -2.056 -16.164 1.00 97.38 106 CYS A N 1
ATOM 846 C CA . CYS A 1 106 ? 8.570 -1.952 -16.201 1.00 97.38 106 CYS A CA 1
ATOM 847 C C . CYS A 1 106 ? 9.002 -0.507 -15.970 1.00 97.38 106 CYS A C 1
ATOM 849 O O . CYS A 1 106 ? 8.366 0.408 -16.489 1.00 97.38 106 CYS A O 1
ATOM 851 N N . GLN A 1 107 ? 10.093 -0.299 -15.233 1.00 97.06 107 GLN A N 1
ATOM 852 C CA . GLN A 1 107 ? 10.683 1.026 -15.059 1.00 97.06 107 GLN A CA 1
ATOM 853 C C . GLN A 1 107 ? 11.849 1.219 -16.035 1.00 97.06 107 GLN A C 1
ATOM 855 O O . GLN A 1 107 ? 12.779 0.413 -16.032 1.00 97.06 107 GLN A O 1
ATOM 860 N N . GLY A 1 108 ? 11.799 2.275 -16.847 1.00 95.38 108 GLY A N 1
ATOM 861 C CA . GLY A 1 108 ? 12.930 2.711 -17.671 1.00 95.38 108 GLY A CA 1
ATOM 862 C C . GLY A 1 108 ? 14.005 3.432 -16.851 1.00 95.38 108 GLY A C 1
ATOM 863 O O . GLY A 1 108 ? 13.795 3.794 -15.685 1.00 95.38 108 GLY A O 1
ATOM 864 N N . THR A 1 109 ? 15.160 3.697 -17.461 1.00 95.25 109 THR A N 1
ATOM 865 C CA . THR A 1 109 ? 16.250 4.453 -16.817 1.00 95.25 109 THR A CA 1
ATOM 866 C C . THR A 1 109 ? 15.817 5.881 -16.455 1.00 95.25 109 THR A C 1
ATOM 868 O O . THR A 1 109 ? 16.243 6.427 -15.435 1.00 95.25 109 THR A O 1
ATOM 871 N N . ASP A 1 110 ? 14.872 6.450 -17.208 1.00 94.06 110 ASP A N 1
ATOM 872 C CA . ASP A 1 110 ? 14.249 7.759 -16.964 1.00 94.06 110 ASP A CA 1
ATOM 873 C C . ASP A 1 110 ? 13.197 7.774 -15.832 1.00 94.06 110 ASP A C 1
ATOM 875 O O . ASP A 1 110 ? 12.538 8.792 -15.604 1.00 94.06 110 ASP A O 1
ATOM 879 N N . LYS A 1 111 ? 13.041 6.652 -15.116 1.00 95.50 111 LYS A N 1
ATOM 880 C CA . LYS A 1 111 ? 12.062 6.420 -14.041 1.00 95.50 111 LYS A CA 1
ATOM 881 C C . LYS A 1 111 ? 10.599 6.382 -14.479 1.00 95.50 111 LYS A C 1
ATOM 883 O O . LYS A 1 111 ? 9.736 6.242 -13.605 1.00 95.50 111 LYS A O 1
ATOM 888 N N . LYS A 1 112 ? 10.29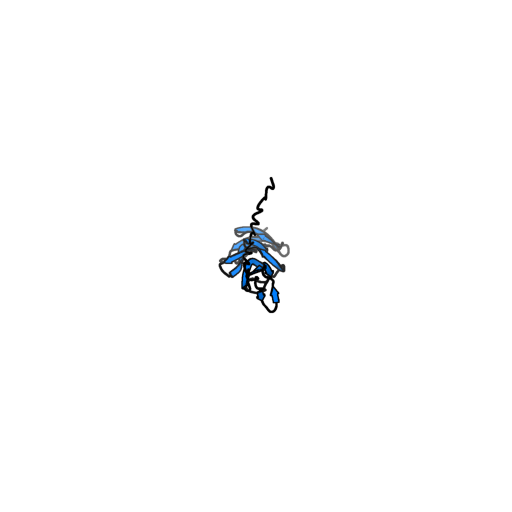1 6.427 -15.778 1.00 96.62 112 LYS A N 1
ATOM 889 C CA . LYS A 1 112 ? 8.922 6.221 -16.261 1.00 96.62 112 LYS A CA 1
ATOM 890 C C . LYS A 1 112 ? 8.529 4.750 -16.181 1.00 96.62 112 LYS A C 1
ATOM 892 O O . LYS A 1 112 ? 9.356 3.852 -16.321 1.00 96.62 112 LYS A O 1
ATOM 897 N N . CYS A 1 113 ? 7.242 4.529 -15.935 1.00 97.62 113 CYS A N 1
ATOM 898 C CA . CYS A 1 113 ? 6.641 3.205 -15.884 1.00 97.62 113 CYS A CA 1
ATOM 899 C C . CYS A 1 113 ? 5.966 2.893 -17.221 1.00 97.62 113 CYS A C 1
ATOM 901 O O . CYS A 1 113 ? 5.204 3.712 -17.739 1.00 97.62 113 CYS A O 1
ATOM 903 N N . HIS A 1 114 ? 6.224 1.702 -17.748 1.00 97.44 114 HIS A N 1
ATOM 904 C CA . HIS A 1 114 ? 5.726 1.224 -19.031 1.00 97.44 114 HIS A CA 1
ATOM 905 C C . HIS A 1 114 ? 4.858 -0.012 -18.835 1.00 97.44 114 HIS A C 1
ATOM 907 O O . HIS A 1 114 ? 5.221 -0.933 -18.100 1.00 97.44 114 HIS A O 1
ATOM 913 N N . ASP A 1 115 ? 3.705 -0.029 -19.494 1.00 97.31 115 ASP A N 1
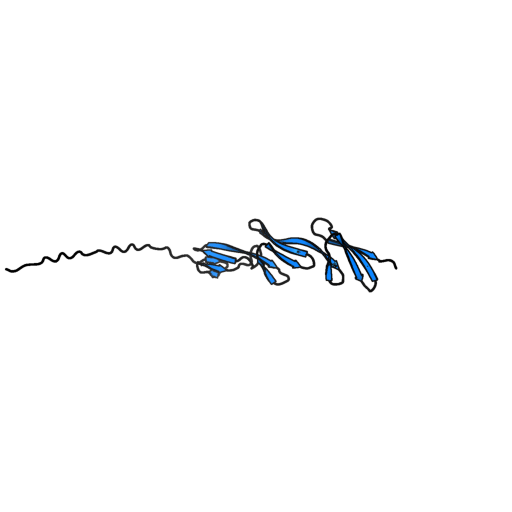ATOM 914 C CA . ASP A 1 115 ? 2.755 -1.129 -19.370 1.00 97.31 115 ASP A CA 1
ATOM 915 C C . ASP A 1 115 ? 3.312 -2.424 -19.964 1.00 97.31 115 ASP A C 1
ATOM 917 O O . ASP A 1 115 ? 4.080 -2.416 -20.925 1.00 97.31 115 ASP A O 1
ATOM 921 N N . VAL A 1 116 ? 2.913 -3.565 -19.401 1.00 97.06 116 VAL A N 1
ATOM 922 C CA . VAL A 1 116 ? 3.248 -4.873 -19.978 1.00 97.06 116 VAL A CA 1
ATOM 923 C C . VAL A 1 116 ? 2.738 -4.943 -21.420 1.00 97.06 116 VAL A C 1
ATOM 925 O O . VAL A 1 116 ? 1.589 -4.609 -21.703 1.00 97.06 116 VAL A O 1
ATOM 928 N N . GLY A 1 117 ? 3.604 -5.383 -22.332 1.00 96.88 117 GLY A N 1
ATOM 929 C CA . GLY A 1 117 ? 3.373 -5.400 -23.776 1.00 96.88 117 GLY A CA 1
ATOM 930 C C . GLY A 1 117 ? 3.769 -4.103 -24.489 1.00 96.88 117 GLY A C 1
ATOM 931 O O . GLY A 1 117 ? 3.832 -4.091 -25.717 1.00 96.88 117 GLY A O 1
ATOM 932 N N . GLN A 1 118 ? 4.067 -3.024 -23.760 1.00 97.88 118 GLN A N 1
ATOM 933 C CA . GLN A 1 118 ? 4.527 -1.770 -24.349 1.00 97.88 118 GLN A CA 1
ATOM 934 C C . GLN A 1 118 ? 5.999 -1.866 -24.761 1.00 97.88 118 GLN A C 1
ATOM 936 O O . GLN A 1 118 ? 6.853 -2.315 -23.991 1.00 97.88 118 GLN A O 1
ATOM 941 N N . THR A 1 119 ? 6.301 -1.368 -25.959 1.00 97.50 119 THR A N 1
ATOM 942 C CA . THR A 1 119 ? 7.667 -1.057 -26.385 1.00 97.50 119 THR A CA 1
ATOM 943 C C . THR A 1 119 ? 8.011 0.395 -26.070 1.00 97.50 119 THR A C 1
ATOM 945 O O . THR A 1 119 ? 7.188 1.287 -26.288 1.00 97.50 119 THR A O 1
ATOM 948 N N . PHE A 1 120 ? 9.222 0.647 -25.590 1.00 97.00 120 PHE A N 1
ATOM 949 C CA . PHE A 1 120 ? 9.720 1.983 -25.274 1.00 97.00 120 PHE A CA 1
ATOM 950 C C . PHE A 1 120 ? 11.210 2.099 -25.592 1.00 97.00 120 PHE A C 1
ATOM 952 O O . PHE A 1 120 ? 11.933 1.103 -25.585 1.00 97.00 120 PHE A O 1
ATOM 959 N N . THR A 1 121 ? 11.660 3.318 -25.881 1.00 96.62 121 THR A N 1
ATOM 960 C CA . THR A 1 121 ? 13.087 3.617 -26.012 1.00 96.62 121 THR A CA 1
ATOM 961 C C . THR A 1 121 ? 13.647 3.929 -24.634 1.00 96.62 121 THR A C 1
ATOM 963 O O . THR A 1 121 ? 13.088 4.769 -23.929 1.00 96.62 121 THR A O 1
ATOM 966 N N . ASP A 1 122 ? 14.741 3.273 -24.267 1.00 96.25 122 ASP A N 1
ATOM 967 C CA . ASP A 1 122 ? 15.514 3.595 -23.072 1.00 96.25 122 ASP A CA 1
ATOM 968 C C . ASP A 1 122 ? 16.918 4.058 -23.468 1.00 96.25 122 ASP A C 1
ATOM 970 O O . ASP A 1 122 ? 17.475 3.600 -24.469 1.00 96.25 122 ASP A O 1
ATOM 974 N N . THR A 1 123 ? 17.501 4.968 -22.694 1.00 95.12 123 THR A N 1
ATOM 975 C CA . THR A 1 123 ? 18.848 5.486 -22.955 1.00 95.12 123 THR A CA 1
ATOM 976 C C . THR A 1 123 ? 19.728 5.210 -21.751 1.00 95.12 123 THR A C 1
ATOM 978 O O . THR A 1 123 ? 19.569 5.823 -20.697 1.00 95.12 123 THR A O 1
ATOM 981 N N . ALA A 1 124 ? 20.690 4.309 -21.929 1.00 92.56 124 ALA A N 1
ATOM 982 C CA . ALA A 1 124 ? 21.670 3.950 -20.912 1.00 92.56 124 ALA A CA 1
ATOM 983 C C . ALA A 1 124 ? 23.070 4.230 -21.460 1.00 92.56 124 ALA A C 1
ATOM 985 O O . ALA A 1 124 ? 23.406 3.790 -22.560 1.00 92.56 124 ALA A O 1
ATOM 986 N N . ASP A 1 125 ? 23.859 5.009 -20.716 1.00 91.00 125 ASP A N 1
ATOM 987 C CA . ASP A 1 125 ? 25.226 5.409 -21.085 1.00 91.00 125 ASP A CA 1
ATOM 988 C C . ASP A 1 125 ? 25.339 6.055 -22.482 1.00 91.00 125 ASP A C 1
ATOM 990 O O . ASP A 1 125 ? 26.317 5.871 -23.205 1.00 91.00 125 ASP A O 1
ATOM 994 N N . GLY A 1 126 ? 24.314 6.819 -22.881 1.00 91.31 126 GLY A N 1
ATOM 995 C CA . GLY A 1 126 ? 24.252 7.490 -24.185 1.00 91.31 126 GLY A CA 1
ATOM 996 C C . GLY A 1 126 ? 23.920 6.574 -25.368 1.00 91.31 126 GLY A C 1
ATOM 997 O O . GLY A 1 126 ? 23.926 7.038 -26.504 1.00 91.31 126 GLY A O 1
ATOM 998 N N . ILE A 1 127 ? 23.617 5.296 -25.123 1.00 93.38 127 ILE A N 1
ATOM 999 C CA . ILE A 1 127 ? 23.183 4.335 -26.141 1.00 93.38 127 ILE A CA 1
ATOM 1000 C C . ILE A 1 127 ? 21.665 4.183 -26.056 1.00 93.38 127 ILE A C 1
ATOM 1002 O O . ILE A 1 127 ? 21.121 3.963 -24.973 1.00 93.38 127 ILE A O 1
ATOM 1006 N N . GLU A 1 128 ? 20.987 4.273 -27.200 1.00 95.50 128 GLU A N 1
ATOM 1007 C CA . GLU A 1 128 ? 19.552 4.011 -27.300 1.00 95.50 128 GLU A CA 1
ATOM 1008 C C . GLU A 1 128 ? 19.252 2.513 -27.449 1.00 95.50 128 GLU A C 1
ATOM 1010 O O . GLU A 1 128 ? 19.842 1.790 -28.263 1.00 95.50 128 GLU A O 1
ATOM 1015 N N . TRP A 1 129 ? 18.284 2.058 -26.663 1.00 96.50 129 TRP A N 1
ATOM 1016 C CA . TRP A 1 129 ? 17.798 0.690 -26.623 1.00 96.50 129 TRP A CA 1
ATOM 1017 C C . TRP A 1 129 ? 16.303 0.670 -26.910 1.00 96.50 129 TRP A C 1
ATOM 1019 O O . TRP A 1 129 ? 15.540 1.423 -26.313 1.00 96.50 129 TRP A O 1
ATOM 1029 N N . SER A 1 130 ? 15.866 -0.235 -27.780 1.00 97.00 130 SER A N 1
ATOM 1030 C CA . SER A 1 130 ? 14.454 -0.570 -27.939 1.00 97.00 130 SER A CA 1
ATOM 1031 C C . SER A 1 130 ? 14.099 -1.673 -26.947 1.00 97.00 130 SER A C 1
ATOM 1033 O O . SER A 1 130 ? 14.582 -2.800 -27.076 1.00 97.00 130 SER A O 1
ATOM 1035 N N . CYS A 1 131 ? 13.265 -1.358 -25.961 1.00 97.81 131 CYS A N 1
ATOM 1036 C CA . CYS A 1 131 ? 12.875 -2.250 -24.875 1.00 97.81 131 CYS A CA 1
ATOM 1037 C C . CYS A 1 131 ? 11.408 -2.676 -24.988 1.00 97.81 131 CYS A C 1
ATOM 1039 O O . CYS A 1 131 ? 10.543 -1.855 -25.275 1.00 97.81 131 CYS A O 1
ATOM 1041 N N . LEU A 1 132 ? 11.112 -3.948 -24.717 1.00 97.88 132 LEU A N 1
ATOM 1042 C CA . LEU A 1 132 ? 9.757 -4.480 -24.547 1.00 97.88 132 LEU A CA 1
ATOM 1043 C C . LEU A 1 132 ? 9.527 -4.828 -23.075 1.00 97.88 132 LEU A C 1
ATOM 1045 O O . LEU A 1 132 ? 10.237 -5.672 -22.521 1.00 97.88 132 LEU A O 1
ATOM 1049 N N . CYS A 1 133 ? 8.503 -4.236 -22.460 1.00 98.00 133 CYS A N 1
ATOM 1050 C CA . CYS A 1 133 ? 8.088 -4.625 -21.118 1.00 98.00 133 CYS A CA 1
ATOM 1051 C C . CYS A 1 133 ? 7.302 -5.938 -21.154 1.00 98.00 133 CYS A C 1
ATOM 1053 O O . CYS A 1 133 ? 6.281 -6.038 -21.833 1.00 98.00 133 CYS A O 1
ATOM 1055 N N . SER A 1 134 ? 7.752 -6.948 -20.415 1.00 96.94 134 SER A N 1
ATOM 1056 C CA . SER A 1 134 ? 7.137 -8.278 -20.378 1.00 96.94 134 SER A CA 1
ATOM 1057 C C . SER A 1 134 ? 6.868 -8.736 -18.948 1.00 96.94 134 SER A C 1
ATOM 1059 O O . SER A 1 134 ? 7.562 -8.338 -18.014 1.00 96.94 134 SER A O 1
ATOM 1061 N N . LEU A 1 135 ? 5.860 -9.594 -18.785 1.00 95.19 135 LEU A N 1
ATOM 1062 C CA . LEU A 1 135 ? 5.545 -10.255 -17.521 1.00 95.19 135 LEU A CA 1
ATOM 1063 C C . LEU A 1 13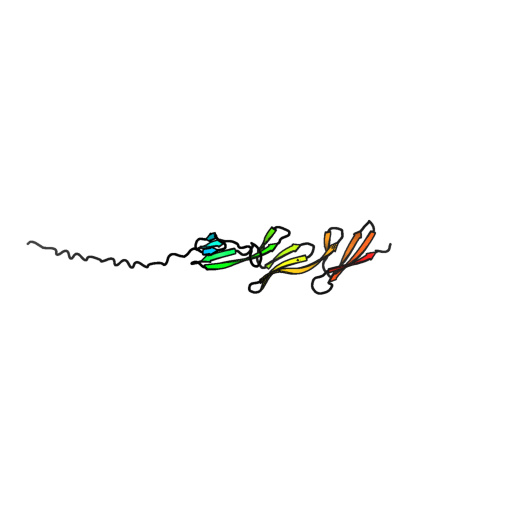5 ? 6.179 -11.653 -17.504 1.00 95.19 135 LEU A C 1
ATOM 1065 O O . LEU A 1 135 ? 6.002 -12.435 -18.436 1.00 95.19 135 LEU A O 1
ATOM 1069 N N . GLU A 1 136 ? 6.899 -11.973 -16.437 1.00 92.50 136 GLU A N 1
ATOM 1070 C CA . GLU A 1 136 ? 7.523 -13.269 -16.190 1.00 92.50 136 GLU A CA 1
ATOM 1071 C C . GLU A 1 136 ? 6.816 -13.942 -14.999 1.00 92.50 136 GLU A C 1
ATOM 1073 O O . GLU A 1 136 ? 7.123 -13.686 -13.839 1.00 92.50 136 GLU A O 1
ATOM 1078 N N . GLY A 1 137 ? 5.828 -14.797 -15.266 1.00 86.69 137 GLY A N 1
ATOM 1079 C CA . GLY A 1 137 ? 4.976 -15.380 -14.221 1.00 86.69 137 GLY A CA 1
ATOM 1080 C C . GLY A 1 137 ? 3.773 -14.491 -13.895 1.00 86.69 137 GLY A C 1
ATOM 1081 O O . GLY A 1 137 ? 3.154 -13.951 -14.805 1.00 86.69 137 GLY A O 1
ATOM 1082 N N . GLU A 1 138 ? 3.403 -14.370 -12.615 1.00 83.00 138 GLU A N 1
ATOM 1083 C CA . GLU A 1 138 ? 2.184 -13.639 -12.219 1.00 83.00 138 GLU A CA 1
ATOM 1084 C C . GLU A 1 138 ? 2.415 -12.142 -11.967 1.00 83.00 138 GLU A C 1
ATOM 1086 O O . GLU A 1 138 ? 1.552 -11.328 -12.281 1.00 83.00 138 GLU A O 1
ATOM 1091 N N . THR A 1 139 ? 3.558 -11.761 -11.387 1.00 85.25 139 THR A N 1
ATOM 1092 C CA . THR A 1 139 ? 3.785 -10.376 -10.922 1.00 85.25 139 THR A CA 1
ATOM 1093 C C . THR A 1 139 ? 5.158 -9.805 -11.251 1.00 85.25 139 THR A C 1
ATOM 1095 O O . THR A 1 139 ? 5.328 -8.585 -11.182 1.00 85.25 139 THR A O 1
ATOM 1098 N N . LYS A 1 140 ? 6.135 -10.645 -11.612 1.00 92.25 140 LYS A N 1
ATOM 1099 C CA . LYS A 1 140 ? 7.490 -10.206 -11.951 1.00 92.25 140 LYS A CA 1
ATOM 1100 C C . LYS A 1 140 ? 7.489 -9.636 -13.364 1.00 92.25 140 LYS A C 1
ATOM 1102 O O . LYS A 1 140 ? 6.949 -10.242 -14.281 1.00 92.25 140 LYS A O 1
ATOM 1107 N N . VAL A 1 141 ? 8.099 -8.472 -13.530 1.00 95.12 141 VAL A N 1
ATOM 1108 C CA . VAL A 1 141 ? 8.249 -7.795 -14.821 1.00 95.12 141 VAL A CA 1
ATOM 1109 C C . VAL A 1 141 ? 9.712 -7.733 -15.216 1.00 95.12 141 VAL A C 1
ATOM 1111 O O . VAL A 1 141 ? 10.592 -7.680 -14.355 1.00 95.12 141 VAL A O 1
ATOM 1114 N N . ASN A 1 142 ? 9.962 -7.750 -16.519 1.00 94.94 142 ASN A N 1
ATOM 1115 C CA . ASN A 1 142 ? 11.292 -7.629 -17.089 1.00 94.94 142 ASN A CA 1
ATOM 1116 C C . ASN A 1 142 ? 11.255 -6.784 -18.368 1.00 94.94 142 ASN A C 1
ATOM 1118 O O . ASN A 1 142 ? 10.304 -6.865 -19.149 1.00 94.94 142 ASN A O 1
ATOM 1122 N N . SER A 1 143 ? 12.308 -6.004 -18.586 1.00 95.50 143 SER A N 1
ATOM 1123 C CA . SER A 1 143 ? 12.518 -5.238 -19.812 1.00 95.50 143 SER A CA 1
ATOM 1124 C C . SER A 1 143 ? 13.481 -6.001 -20.712 1.00 95.50 143 SER A C 1
ATOM 1126 O O . SER A 1 143 ? 14.658 -6.155 -20.389 1.00 95.50 143 SER A O 1
ATOM 1128 N N . HIS A 1 144 ? 13.000 -6.466 -21.862 1.00 96.19 144 HIS A N 1
ATOM 1129 C CA . HIS A 1 144 ? 13.857 -7.068 -22.880 1.00 96.19 144 HIS A CA 1
ATOM 1130 C C . HIS A 1 144 ? 14.304 -5.991 -23.860 1.00 96.19 144 HIS A C 1
ATOM 1132 O O . HIS A 1 144 ? 13.497 -5.515 -24.654 1.00 96.19 144 HIS A O 1
ATOM 1138 N N . CYS A 1 145 ? 15.576 -5.605 -23.790 1.00 96.00 145 CYS A N 1
ATOM 1139 C CA . CYS A 1 145 ? 16.128 -4.504 -24.569 1.00 96.00 145 CYS A CA 1
ATOM 1140 C C . CYS A 1 145 ? 17.087 -4.999 -25.653 1.00 96.00 145 CYS A C 1
ATOM 1142 O O . CYS A 1 145 ? 17.986 -5.800 -25.393 1.00 96.00 145 CYS A O 1
ATOM 1144 N N . THR A 1 146 ? 16.925 -4.477 -26.863 1.00 96.31 146 THR A N 1
ATOM 1145 C CA . THR A 1 146 ? 17.854 -4.661 -27.981 1.00 96.31 146 THR A CA 1
ATOM 1146 C C . THR A 1 146 ? 18.392 -3.307 -28.401 1.00 96.31 146 THR A C 1
ATOM 1148 O O . THR A 1 146 ? 17.622 -2.356 -28.532 1.00 96.31 146 THR A O 1
ATOM 1151 N N . ARG A 1 147 ? 19.705 -3.213 -28.618 1.00 93.44 147 ARG A N 1
ATOM 1152 C CA . ARG A 1 147 ? 20.329 -1.981 -29.102 1.00 93.44 147 ARG A CA 1
ATOM 1153 C C . ARG A 1 147 ? 19.693 -1.590 -30.433 1.00 93.44 147 ARG A C 1
ATOM 1155 O O . ARG A 1 147 ? 19.612 -2.425 -31.334 1.00 93.44 147 ARG A O 1
ATOM 1162 N N . THR A 1 148 ? 19.272 -0.338 -30.555 1.00 88.31 148 THR A N 1
ATOM 1163 C CA . THR A 1 148 ? 18.798 0.195 -31.832 1.00 88.31 148 THR A CA 1
ATOM 1164 C C . THR A 1 148 ? 20.020 0.303 -32.748 1.00 88.31 148 THR A C 1
ATOM 1166 O O . THR A 1 148 ? 20.972 1.016 -32.432 1.00 88.31 148 THR A O 1
ATOM 1169 N N . SER A 1 149 ? 20.081 -0.503 -33.810 1.00 73.62 149 SER A N 1
ATOM 1170 C CA . SER A 1 149 ? 21.135 -0.374 -34.822 1.00 73.62 149 SER A CA 1
ATOM 1171 C C . SER A 1 149 ? 20.946 0.942 -35.575 1.00 73.62 149 SER A C 1
ATOM 1173 O O . SER A 1 149 ? 19.816 1.237 -35.963 1.00 73.62 149 SER A O 1
ATOM 1175 N N . GLU A 1 150 ? 22.034 1.694 -35.766 1.00 58.25 150 GLU A N 1
ATOM 1176 C CA . GLU A 1 150 ? 22.082 2.831 -36.702 1.00 58.25 150 GLU A CA 1
ATOM 1177 C C . GLU A 1 150 ? 21.792 2.392 -38.143 1.00 58.25 150 GLU A C 1
ATOM 1179 O O . GLU A 1 150 ? 22.218 1.270 -38.518 1.00 58.25 150 GLU A O 1
#

Foldseek 3Di:
DDDDDDDDDDDDDPPDDDDPDDQADWEQDPNDTGRQQDWAADCPAQGRQFIWGHTRHDIDTPADWHQDPVVRDTDGAQDWDADQQFIWGFHDDPSHTYTDTPAHFDQAPVRDTHHQQDWDWHADPNFIWTWHWHDDPDHDIDIDTDTDDD